Protein AF-A0A1C0SHX5-F1 (afdb_monomer)

Mean predicted aligned error: 15.61 Å

Secondary structure (DSSP, 8-state):
---------------HHHHHHHHHHHHHS--TGGG--HHHHHHHHHHHHHHHHHHHHHHHHTT-----HHHHHHHHHHHHHHHHHHT-TTHHHHHHHHHHHHTTSSHHHHHHHHHHTT-S--SSS-----

pLDDT: mean 77.62, std 16.55, range [37.19, 96.88]

Radius of gyration: 29.61 Å; Cα contacts (8 Å, |Δi|>4): 64; chains: 1; bounding box: 79×53×58 Å

Solvent-accessible surface area (backbone atoms only — not comparable to full-atom values): 7860 Å² total; per-residue (Å²): 144,83,85,81,81,78,90,78,90,90,76,78,77,84,46,72,68,57,53,52,51,52,53,50,54,61,68,67,48,79,64,56,84,84,63,46,52,74,68,57,45,50,52,49,51,52,53,51,52,50,52,50,52,50,54,50,51,52,25,52,77,68,72,62,56,74,92,43,71,68,60,48,52,48,45,52,52,29,50,52,40,50,29,40,40,67,70,34,95,64,29,61,60,54,48,53,51,40,28,66,74,62,72,64,50,75,56,47,62,49,50,37,51,29,24,54,72,56,72,52,71,44,80,76,80,46,84,78,84,126

Sequence (130 aa):
MFSVQKRNDMSKPITDIEISTLLQAMKAEPSGIAAMSALERQEYNRAAKARSRERQRQSVEAGAAKPNVDTARDLLADIAIMMLAADAVGSDTIMSALNRYYGGGGWPEQIKRRAKTGRLKTRILGRQSA

Structure (mmCIF, N/CA/C/O backbone):
data_AF-A0A1C0SHX5-F1
#
_entry.id   AF-A0A1C0SHX5-F1
#
loop_
_atom_site.group_PDB
_atom_site.id
_atom_site.type_symbol
_atom_site.label_atom_id
_atom_site.label_alt_id
_atom_site.label_comp_id
_atom_site.label_asym_id
_atom_site.label_entity_id
_atom_site.label_seq_id
_atom_site.pdbx_PDB_ins_code
_atom_site.Cartn_x
_atom_site.Cartn_y
_atom_site.Cartn_z
_atom_site.occupancy
_atom_site.B_iso_or_equiv
_atom_site.auth_seq_id
_atom_site.auth_comp_id
_atom_site.auth_asym_id
_atom_site.auth_atom_id
_atom_site.pdbx_PDB_model_num
ATOM 1 N N . MET A 1 1 ? -63.846 -37.906 33.136 1.00 44.25 1 MET A N 1
ATOM 2 C CA . MET A 1 1 ? -62.457 -37.718 33.598 1.00 44.25 1 MET A CA 1
ATOM 3 C C . MET A 1 1 ? -61.778 -36.732 32.651 1.00 44.25 1 MET A C 1
ATOM 5 O O . MET A 1 1 ? -61.302 -37.148 31.612 1.00 44.25 1 MET A O 1
ATOM 9 N N . PHE A 1 2 ? -61.816 -35.432 32.957 1.00 41.03 2 PHE A N 1
ATOM 10 C CA . PHE A 1 2 ? -61.009 -34.397 32.294 1.00 41.03 2 PHE A CA 1
ATOM 11 C C . PHE A 1 2 ? -60.702 -33.325 33.344 1.00 41.03 2 PHE A C 1
ATOM 13 O O . PHE A 1 2 ? -61.616 -32.699 33.874 1.00 41.03 2 PHE A O 1
ATOM 20 N N . SER A 1 3 ? -59.427 -33.196 33.712 1.00 41.78 3 SER A N 1
ATOM 21 C CA . SER A 1 3 ? -58.951 -32.247 34.719 1.00 41.78 3 SER A CA 1
ATOM 22 C C . SER A 1 3 ? -58.616 -30.926 34.030 1.00 41.78 3 SER A C 1
ATOM 24 O O . SER A 1 3 ? -57.794 -30.896 33.117 1.00 41.78 3 SER A O 1
ATOM 26 N N . VAL A 1 4 ? -59.275 -29.839 34.430 1.00 45.59 4 VAL A N 1
ATOM 27 C CA . VAL A 1 4 ? -58.988 -28.491 33.929 1.00 45.59 4 VAL A CA 1
ATOM 28 C C . VAL A 1 4 ? -57.853 -27.913 34.771 1.00 45.59 4 VAL A C 1
ATOM 30 O O . VAL A 1 4 ? -58.066 -27.485 35.905 1.00 45.59 4 VAL A O 1
ATOM 33 N N . GLN A 1 5 ? -56.634 -27.894 34.228 1.00 54.88 5 GLN A N 1
ATOM 34 C CA . GLN A 1 5 ? -55.532 -27.131 34.812 1.00 54.88 5 GLN A CA 1
ATOM 35 C C . GLN A 1 5 ? -55.879 -25.634 34.765 1.00 54.88 5 GLN A C 1
ATOM 37 O O . GLN A 1 5 ? -55.894 -25.015 33.698 1.00 54.88 5 GLN A O 1
ATOM 42 N N . LYS A 1 6 ? -56.147 -25.039 35.933 1.00 47.16 6 LYS A N 1
ATOM 43 C CA . LYS A 1 6 ? -56.190 -23.583 36.105 1.00 47.16 6 LYS A CA 1
ATOM 44 C C . LY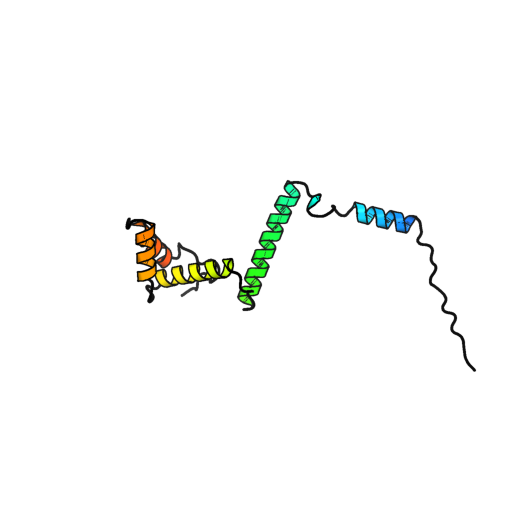S A 1 6 ? -54.818 -23.014 35.734 1.00 47.16 6 LYS A C 1
ATOM 46 O O . LYS A 1 6 ? -53.850 -23.226 36.459 1.00 47.16 6 LYS A O 1
ATOM 51 N N . ARG A 1 7 ? -54.735 -22.278 34.622 1.00 44.06 7 ARG A N 1
ATOM 52 C CA . ARG A 1 7 ? -53.604 -21.383 34.346 1.00 44.06 7 ARG A CA 1
ATOM 53 C C . ARG A 1 7 ? -53.712 -20.218 35.323 1.00 44.06 7 ARG A C 1
ATOM 55 O O . ARG A 1 7 ? -54.487 -19.297 35.091 1.00 44.06 7 ARG A O 1
ATOM 62 N N . ASN A 1 8 ? -53.004 -20.312 36.438 1.00 49.47 8 ASN A N 1
ATOM 63 C CA . ASN A 1 8 ? -52.859 -19.217 37.380 1.00 49.47 8 ASN A CA 1
ATOM 64 C C . ASN A 1 8 ? -51.434 -18.672 37.248 1.00 49.47 8 ASN A C 1
ATOM 66 O O . ASN A 1 8 ? -50.493 -19.451 37.368 1.00 49.47 8 ASN A O 1
ATOM 70 N N . ASP A 1 9 ? -51.343 -17.362 37.011 1.00 51.69 9 ASP A N 1
ATOM 71 C CA . ASP A 1 9 ? -50.202 -16.449 37.217 1.00 51.69 9 ASP A CA 1
ATOM 72 C C . ASP A 1 9 ? -49.772 -15.676 35.957 1.00 51.69 9 ASP A C 1
ATOM 74 O O . ASP A 1 9 ? -48.811 -16.024 35.282 1.00 51.69 9 ASP A O 1
ATOM 78 N N . MET A 1 10 ? -50.515 -14.608 35.642 1.00 51.28 10 MET A N 1
ATOM 79 C CA . MET A 1 10 ? -50.099 -13.539 34.718 1.00 51.28 10 MET A CA 1
ATOM 80 C C . MET A 1 10 ? -50.654 -12.185 35.193 1.00 51.28 10 MET A C 1
ATOM 82 O O . MET A 1 10 ? -51.332 -11.482 34.450 1.00 51.28 10 MET A O 1
ATOM 86 N N . SER A 1 11 ? -50.437 -11.828 36.461 1.00 52.97 11 SER A N 1
ATOM 87 C CA . SER A 1 11 ? -50.811 -10.500 36.974 1.00 52.97 11 SER A CA 1
ATOM 88 C C . SER A 1 11 ? -50.073 -10.174 38.276 1.00 52.97 11 SER A C 1
ATOM 90 O O . SER A 1 11 ? -50.691 -9.925 39.312 1.00 52.97 11 SER A O 1
ATOM 92 N N . LYS A 1 12 ? -48.738 -10.157 38.247 1.00 55.00 12 LYS A N 1
ATOM 93 C CA . LYS A 1 12 ? -48.008 -9.364 39.242 1.00 55.00 12 LYS A CA 1
ATOM 94 C C . LYS A 1 12 ? -48.028 -7.913 38.752 1.00 55.00 12 LYS A C 1
ATOM 96 O O . LYS A 1 12 ? -47.570 -7.679 37.632 1.00 55.00 12 LYS A O 1
ATOM 101 N N . PRO A 1 13 ? -48.613 -6.960 39.501 1.00 56.50 13 PRO A N 1
ATOM 102 C CA . PRO A 1 13 ? -48.530 -5.557 39.129 1.00 56.50 13 PRO A CA 1
ATOM 103 C C . PRO A 1 13 ? -47.055 -5.164 39.162 1.00 56.50 13 PRO A C 1
ATOM 105 O O . PRO A 1 13 ? -46.394 -5.378 40.177 1.00 56.50 13 PRO A O 1
ATOM 108 N N . ILE A 1 14 ? -46.548 -4.638 38.045 1.00 57.41 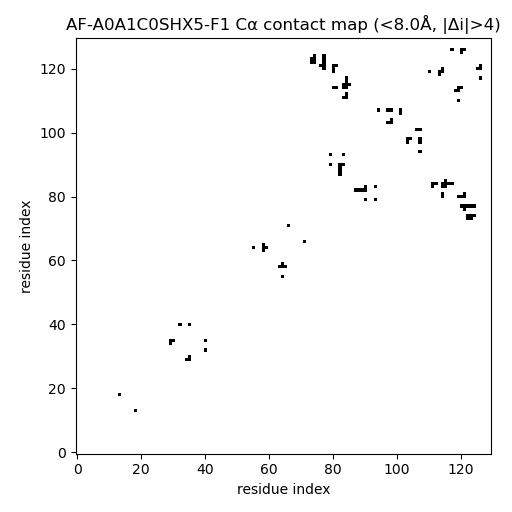14 ILE A N 1
ATOM 109 C CA . ILE A 1 14 ? -45.217 -4.032 38.010 1.00 57.41 14 ILE A CA 1
ATOM 110 C C . ILE A 1 14 ? -45.246 -2.918 39.052 1.00 57.41 14 ILE A C 1
ATOM 112 O O . ILE A 1 14 ? -46.050 -1.991 38.959 1.00 57.41 14 ILE A O 1
ATOM 116 N N . THR A 1 15 ? -44.444 -3.068 40.094 1.00 57.84 15 THR A N 1
ATOM 117 C CA . THR A 1 15 ? -44.428 -2.137 41.220 1.00 57.84 15 THR A CA 1
ATOM 118 C C . THR A 1 15 ? -43.705 -0.852 40.815 1.00 57.84 15 THR A C 1
ATOM 120 O O . THR A 1 15 ? -42.799 -0.871 39.981 1.00 57.84 15 THR A O 1
ATOM 123 N N . ASP A 1 16 ? -44.051 0.282 41.426 1.00 56.09 16 ASP A N 1
ATOM 124 C CA . ASP A 1 16 ? -43.402 1.576 41.144 1.00 56.09 16 ASP A CA 1
ATOM 125 C C . ASP A 1 16 ? -41.872 1.539 41.358 1.00 56.09 16 ASP A C 1
ATOM 127 O O . ASP A 1 16 ? -41.108 2.288 40.742 1.00 56.09 16 ASP A O 1
ATOM 131 N N . ILE A 1 17 ? -41.400 0.604 42.189 1.00 57.44 17 ILE A N 1
ATOM 132 C CA . ILE A 1 17 ? -39.981 0.320 42.429 1.00 57.44 17 ILE A CA 1
ATOM 133 C C . ILE A 1 17 ? -39.327 -0.279 41.175 1.00 57.44 17 ILE A C 1
ATOM 135 O O . ILE A 1 17 ? -38.229 0.123 40.797 1.00 57.44 17 ILE A O 1
ATOM 139 N N . GLU A 1 18 ? -40.002 -1.188 40.475 1.00 65.69 18 GLU A N 1
ATOM 140 C CA . GLU A 1 18 ? -39.498 -1.794 39.237 1.00 65.69 18 GLU A CA 1
ATOM 141 C C . GLU A 1 18 ? -39.473 -0.775 38.089 1.00 65.69 18 GLU A C 1
ATOM 143 O O . GLU A 1 18 ? -38.495 -0.717 37.342 1.00 65.69 18 GLU A O 1
ATOM 148 N N . ILE A 1 19 ? -40.487 0.096 37.997 1.00 66.69 19 ILE A N 1
ATOM 149 C CA . ILE A 1 19 ? -40.537 1.180 36.999 1.00 66.69 19 ILE A CA 1
ATOM 150 C C . ILE A 1 19 ? -39.428 2.206 37.252 1.00 66.69 19 ILE A C 1
ATOM 152 O O . ILE A 1 19 ? -38.713 2.594 36.327 1.00 66.69 19 ILE A O 1
ATOM 156 N N . SER A 1 20 ? -39.251 2.641 38.501 1.00 66.06 20 SER A N 1
ATOM 157 C CA . SER A 1 20 ? -38.203 3.604 38.860 1.00 66.06 20 SER A CA 1
ATOM 158 C C . SER A 1 20 ? -36.798 3.033 38.651 1.00 66.06 20 SER A C 1
ATOM 160 O O . SER A 1 20 ? -35.934 3.736 38.129 1.00 66.06 20 SER A O 1
ATOM 162 N N . THR A 1 21 ? -36.594 1.744 38.933 1.00 72.06 21 THR A N 1
ATOM 163 C CA . THR A 1 21 ? -35.329 1.038 38.672 1.00 72.06 21 THR A CA 1
ATOM 164 C C . THR A 1 21 ? -35.034 0.943 37.172 1.00 72.06 21 THR A C 1
ATOM 166 O O . THR A 1 21 ? -33.914 1.227 36.746 1.00 72.06 21 THR A O 1
ATOM 169 N N . LEU A 1 22 ? -36.038 0.630 36.344 1.00 63.56 22 LEU A N 1
ATOM 170 C CA . LEU A 1 22 ? -35.921 0.632 34.879 1.00 63.56 22 LEU A CA 1
ATOM 171 C C . LEU A 1 22 ? -35.590 2.025 34.327 1.00 63.56 22 LEU A C 1
ATOM 173 O O . LEU A 1 22 ? -34.690 2.169 33.500 1.00 63.56 22 LEU A O 1
ATOM 177 N N . LEU A 1 23 ? -36.258 3.068 34.820 1.00 64.81 23 LEU A N 1
ATOM 178 C CA . LEU A 1 23 ? -35.984 4.452 34.424 1.00 64.81 23 LEU A CA 1
ATOM 179 C C . LEU A 1 23 ? -34.582 4.909 34.840 1.00 64.81 23 LEU A C 1
ATOM 181 O O . LEU A 1 23 ? -33.949 5.687 34.126 1.00 64.81 23 LEU A O 1
ATOM 185 N N . GLN A 1 24 ? -34.080 4.429 35.976 1.00 66.50 24 GLN A N 1
ATOM 186 C CA . GLN A 1 24 ? -32.740 4.746 36.454 1.00 66.50 24 GLN A CA 1
ATOM 187 C C . GLN A 1 24 ? -31.658 4.017 35.648 1.00 66.50 24 GLN A C 1
ATOM 189 O O . GLN A 1 24 ? -30.637 4.626 35.336 1.00 66.50 24 GLN A O 1
ATOM 194 N N . ALA A 1 25 ? -31.917 2.781 35.210 1.00 60.78 25 ALA A N 1
ATOM 195 C CA . ALA A 1 25 ? -31.061 2.059 34.269 1.00 60.78 25 ALA A CA 1
ATOM 196 C C . ALA A 1 25 ? -31.016 2.741 32.888 1.00 60.78 25 ALA A C 1
ATOM 198 O O . ALA A 1 25 ? -29.939 2.915 32.325 1.00 60.78 25 ALA A O 1
ATOM 199 N N . MET A 1 26 ? -32.156 3.226 32.379 1.00 61.41 26 MET A N 1
ATOM 200 C CA . MET A 1 26 ? -32.211 3.971 31.111 1.00 61.41 26 MET A CA 1
ATOM 201 C C . MET A 1 26 ? -31.518 5.338 31.179 1.00 61.41 26 MET A C 1
ATOM 203 O O . MET A 1 26 ? -30.951 5.785 30.188 1.00 61.41 26 MET A O 1
ATOM 207 N N . LYS A 1 27 ? -31.550 6.014 32.336 1.00 59.59 27 LYS A N 1
ATOM 208 C CA . LYS A 1 27 ? -30.809 7.269 32.562 1.00 59.59 27 LYS A CA 1
ATOM 209 C C . LYS A 1 27 ? -29.305 7.055 32.761 1.00 59.59 27 LYS A C 1
ATOM 211 O O . LYS A 1 27 ? -28.546 8.005 32.590 1.00 59.59 27 LYS A O 1
ATOM 216 N N . ALA A 1 28 ? -28.888 5.850 33.152 1.00 57.22 28 ALA A N 1
ATOM 217 C CA . ALA A 1 28 ? -27.487 5.499 33.371 1.00 57.22 28 ALA A CA 1
ATOM 218 C C . ALA A 1 28 ? -26.744 5.137 32.074 1.00 57.22 28 ALA A C 1
ATOM 220 O O . ALA A 1 28 ? -25.515 5.201 32.048 1.00 57.22 28 ALA A O 1
ATOM 221 N N . GLU A 1 29 ? -27.453 4.792 30.995 1.00 52.53 29 GLU A N 1
ATOM 222 C CA . GLU A 1 29 ? -26.819 4.628 29.689 1.00 52.53 29 GLU A CA 1
ATOM 223 C C . GLU A 1 29 ? -26.582 6.000 29.038 1.00 52.53 29 GLU A C 1
ATOM 225 O O . GLU A 1 29 ? -27.544 6.727 28.772 1.00 52.53 29 GLU A O 1
ATOM 230 N N . PRO A 1 30 ? -25.327 6.394 28.742 1.00 50.38 30 PRO A N 1
ATOM 231 C CA . PRO A 1 30 ? -25.094 7.585 27.941 1.00 50.38 30 PRO A CA 1
ATOM 232 C C . PRO A 1 30 ? -25.772 7.394 26.580 1.00 50.38 30 PRO A C 1
ATOM 234 O O . PRO A 1 30 ? -25.527 6.419 25.866 1.00 50.38 30 PRO A O 1
ATOM 237 N N . SER A 1 31 ? -26.662 8.324 26.238 1.00 56.22 31 SER A N 1
ATOM 238 C CA . SER A 1 31 ? -27.573 8.251 25.097 1.00 56.22 31 SER A CA 1
ATOM 239 C C . SER A 1 31 ? -26.841 8.293 23.751 1.00 56.22 31 SER A C 1
ATOM 241 O O . SER A 1 31 ? -26.742 9.336 23.109 1.00 56.22 31 SER A O 1
ATOM 243 N N . GLY A 1 32 ? -26.325 7.150 23.300 1.00 66.31 32 GLY A N 1
ATOM 244 C CA . GLY A 1 32 ? -25.699 6.971 21.990 1.00 66.31 32 GLY A CA 1
ATOM 245 C C . GLY A 1 32 ? -24.478 7.867 21.716 1.00 66.31 32 GLY A C 1
ATOM 246 O O . GLY A 1 32 ? -24.109 8.757 22.476 1.00 66.31 32 GLY A O 1
ATOM 247 N N . ILE A 1 33 ? -23.843 7.664 20.556 1.00 60.66 33 ILE A N 1
ATOM 248 C CA . ILE A 1 33 ? -22.685 8.468 20.098 1.00 60.66 33 ILE A CA 1
ATOM 249 C C . ILE A 1 33 ? -23.021 9.976 20.044 1.00 60.66 33 ILE A C 1
ATOM 251 O O . ILE A 1 33 ? -22.131 10.825 20.101 1.00 60.66 33 ILE A O 1
ATOM 255 N N . ALA A 1 34 ? -24.308 10.315 19.924 1.00 67.62 34 ALA A N 1
ATOM 256 C CA . ALA A 1 34 ? -24.805 11.682 19.844 1.00 67.62 34 ALA A CA 1
ATOM 257 C C . ALA A 1 34 ? -24.672 12.470 21.158 1.00 67.62 34 ALA A C 1
ATOM 259 O O . ALA A 1 34 ? -24.535 13.687 21.091 1.00 67.62 34 ALA A O 1
ATOM 260 N N . ALA A 1 35 ? -24.665 11.803 22.315 1.00 73.62 35 ALA A N 1
ATOM 261 C CA . ALA A 1 35 ? -24.535 12.463 23.616 1.00 73.62 35 ALA A CA 1
ATOM 262 C C . ALA A 1 35 ? -23.138 12.367 24.235 1.00 73.62 35 ALA A C 1
ATOM 264 O O . ALA A 1 35 ? -22.921 12.860 25.337 1.00 73.62 35 ALA A O 1
ATOM 265 N N . MET A 1 36 ? -22.188 11.751 23.529 1.00 78.56 36 MET A N 1
ATOM 266 C CA . MET A 1 36 ? -20.795 11.728 23.960 1.00 78.56 36 MET A CA 1
ATOM 267 C C . MET A 1 36 ? -20.197 13.133 23.902 1.00 78.56 36 MET A C 1
ATOM 269 O O . MET A 1 36 ? -20.329 13.837 22.893 1.00 78.56 36 MET A O 1
ATOM 273 N N . SER A 1 37 ? -19.461 13.510 24.945 1.00 79.62 37 SER A N 1
ATOM 274 C CA . SER A 1 37 ? -18.576 14.670 24.895 1.00 79.62 37 SER A CA 1
ATOM 275 C C . SER A 1 37 ? -17.505 14.486 23.809 1.00 79.62 37 SER A C 1
ATOM 277 O O . SER A 1 37 ? -17.229 13.377 23.342 1.00 79.62 37 SER A O 1
ATOM 279 N N . ALA A 1 38 ? -16.865 15.579 23.387 1.00 79.12 38 ALA A N 1
ATOM 280 C CA . ALA A 1 38 ? -15.854 15.529 22.328 1.00 79.12 38 ALA A CA 1
ATOM 281 C C . ALA A 1 38 ? -14.691 14.567 22.650 1.00 79.12 38 ALA A C 1
ATOM 283 O O . ALA A 1 38 ? -14.222 13.852 21.762 1.00 79.12 38 ALA A O 1
ATOM 284 N N . LEU A 1 39 ? -14.273 14.509 23.920 1.00 80.44 39 LEU A N 1
ATOM 285 C CA . LEU A 1 39 ? -13.210 13.615 24.386 1.00 80.44 39 LEU A CA 1
ATOM 286 C C . LEU A 1 39 ? -13.650 12.146 24.358 1.00 80.44 39 LEU A C 1
ATOM 288 O O . LEU A 1 39 ? -12.935 11.296 23.828 1.00 80.44 39 LEU A O 1
ATOM 292 N N . GLU A 1 40 ? -14.855 11.845 24.841 1.00 80.25 40 GLU A N 1
ATOM 293 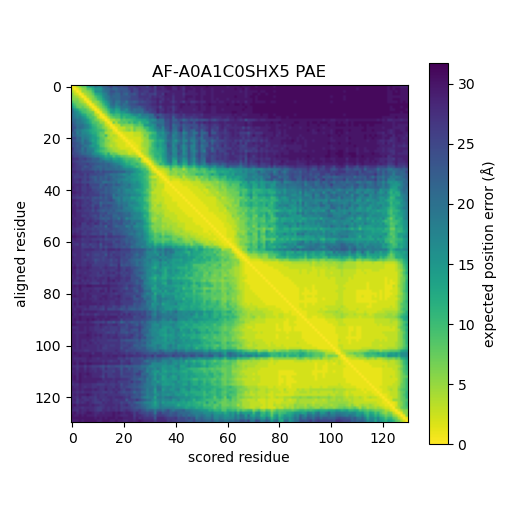C CA . GLU A 1 40 ? -15.412 10.486 24.809 1.00 80.25 40 GLU A CA 1
ATOM 294 C C . GLU A 1 40 ? -15.610 9.994 23.376 1.00 80.25 40 GLU A C 1
ATOM 296 O O . GLU A 1 40 ? -15.314 8.844 23.056 1.00 80.25 40 GLU A O 1
ATOM 301 N N . ARG A 1 41 ? -16.039 10.881 22.474 1.00 80.19 41 ARG A N 1
ATOM 302 C CA . ARG A 1 41 ? -16.214 10.561 21.057 1.00 80.19 41 ARG A CA 1
ATOM 303 C C . ARG A 1 41 ? -14.883 10.301 20.360 1.00 80.19 41 ARG A C 1
ATOM 305 O O . ARG A 1 41 ? -14.800 9.421 19.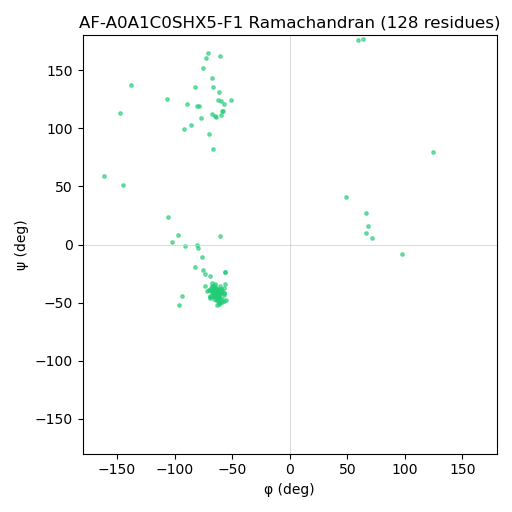501 1.00 80.19 41 ARG A O 1
ATOM 312 N N . GLN A 1 42 ? -13.834 11.038 20.719 1.00 81.56 42 GLN A N 1
ATOM 313 C CA . GLN A 1 42 ? -12.487 10.806 20.206 1.00 81.56 42 GLN A CA 1
ATOM 314 C C . GLN A 1 42 ? -11.956 9.436 20.642 1.00 81.56 42 GLN A C 1
ATOM 316 O O . GLN A 1 42 ? -11.475 8.674 19.798 1.00 81.56 42 GLN A O 1
ATOM 321 N N . GLU A 1 43 ? -12.087 9.101 21.925 1.00 85.38 43 GLU A N 1
ATOM 322 C CA . GLU A 1 43 ? -11.637 7.810 22.451 1.00 85.38 43 GLU A CA 1
ATOM 323 C C . GLU A 1 43 ? -12.474 6.655 21.884 1.00 85.38 43 GLU A C 1
ATOM 325 O O . GLU A 1 43 ? -11.927 5.647 21.431 1.00 85.38 43 GLU A O 1
ATOM 330 N N . TYR A 1 44 ? -13.790 6.842 21.762 1.00 83.56 44 TYR A N 1
ATOM 331 C CA . TYR A 1 44 ? -14.678 5.894 21.094 1.00 83.56 44 TYR A CA 1
ATOM 332 C C . TYR A 1 44 ? -14.237 5.623 19.650 1.00 83.56 44 TYR A C 1
ATOM 334 O O . TYR A 1 44 ? -14.083 4.466 19.251 1.00 83.56 44 TYR A O 1
ATOM 342 N N . ASN A 1 45 ? -13.969 6.672 18.869 1.00 84.50 45 ASN A N 1
ATOM 343 C CA . ASN A 1 45 ? -13.516 6.543 17.484 1.00 84.50 45 ASN A CA 1
ATOM 344 C C . ASN A 1 45 ? -12.148 5.859 17.389 1.00 84.50 45 ASN A C 1
ATOM 346 O O . ASN A 1 45 ? -11.926 5.033 16.497 1.00 84.50 45 ASN A O 1
ATOM 350 N N . ARG A 1 46 ? -11.230 6.162 18.312 1.00 85.88 46 ARG A N 1
ATOM 351 C CA . ARG A 1 46 ? -9.921 5.508 18.400 1.00 85.88 46 ARG A CA 1
ATOM 352 C C . ARG A 1 46 ? -10.077 4.010 18.660 1.00 85.88 46 ARG A C 1
ATOM 354 O O . ARG A 1 46 ? -9.519 3.203 17.913 1.00 85.88 46 ARG A O 1
ATOM 361 N N . ALA A 1 47 ? -10.883 3.637 19.650 1.00 84.94 47 ALA A N 1
ATOM 362 C CA . ALA A 1 47 ? -11.168 2.247 19.989 1.00 84.94 47 ALA A CA 1
ATOM 363 C C . ALA A 1 47 ? -11.919 1.514 18.863 1.00 84.94 47 ALA A C 1
ATOM 365 O O . ALA A 1 47 ? -11.638 0.350 18.574 1.00 84.94 47 ALA A O 1
ATOM 366 N N . ALA A 1 48 ? -12.856 2.179 18.184 1.00 83.31 48 ALA A N 1
ATOM 367 C CA . ALA A 1 48 ? -13.569 1.628 17.033 1.00 83.31 48 ALA A CA 1
ATOM 368 C C . ALA A 1 48 ? -12.620 1.365 15.855 1.00 83.31 48 ALA A C 1
ATOM 370 O O . ALA A 1 48 ? -12.678 0.303 15.232 1.00 83.31 48 ALA A O 1
ATOM 371 N N . LYS A 1 49 ? -11.688 2.287 15.589 1.00 84.31 49 LYS A N 1
ATOM 372 C CA . LYS A 1 49 ? -10.665 2.131 14.549 1.00 84.31 49 LYS A CA 1
ATOM 373 C C . LYS A 1 49 ? -9.698 0.993 14.872 1.00 84.31 49 LYS A C 1
ATOM 375 O O . LYS A 1 49 ? -9.365 0.224 13.973 1.00 84.31 49 LYS A O 1
ATOM 380 N N . ALA A 1 50 ? -9.297 0.841 16.135 1.00 81.38 50 ALA A N 1
ATOM 381 C CA . ALA A 1 50 ? -8.490 -0.294 16.585 1.00 81.38 50 ALA A CA 1
ATOM 382 C C . ALA A 1 50 ? -9.224 -1.630 16.365 1.00 81.38 50 ALA A C 1
ATOM 384 O O . ALA A 1 50 ? -8.697 -2.512 15.692 1.00 81.38 50 ALA A O 1
ATOM 385 N N . ARG A 1 51 ? -10.485 -1.736 16.808 1.00 83.69 51 ARG A N 1
ATOM 386 C CA . ARG A 1 51 ? -11.339 -2.918 16.582 1.00 83.69 51 ARG A CA 1
ATOM 387 C C . ARG A 1 51 ? -11.574 -3.215 15.101 1.00 83.69 51 ARG A C 1
ATOM 389 O O . ARG A 1 51 ? -11.679 -4.371 14.707 1.00 83.69 51 ARG A O 1
ATOM 396 N N . SER A 1 52 ? -11.686 -2.184 14.267 1.00 79.06 52 SER A N 1
ATOM 397 C CA . SER A 1 52 ? -11.818 -2.352 12.818 1.00 79.06 52 SER A CA 1
ATOM 398 C C . SER A 1 52 ? -10.552 -2.938 12.195 1.00 79.06 52 SER A C 1
ATOM 400 O O . SER A 1 52 ? -10.655 -3.834 11.365 1.00 79.06 52 SER A O 1
ATOM 402 N N . ARG A 1 53 ? -9.369 -2.459 12.604 1.00 78.19 53 ARG A N 1
ATOM 403 C CA . ARG A 1 53 ? -8.079 -2.988 12.132 1.00 78.19 53 ARG A CA 1
ATOM 404 C C . ARG A 1 53 ? -7.878 -4.438 12.552 1.00 78.19 53 ARG A C 1
ATOM 406 O O . ARG A 1 53 ? -7.454 -5.241 11.733 1.00 78.19 53 ARG A O 1
ATOM 413 N N . GLU A 1 54 ? -8.237 -4.767 13.789 1.00 79.38 54 GLU A N 1
ATOM 414 C CA . GLU A 1 54 ? -8.142 -6.133 14.306 1.00 79.38 54 GLU A CA 1
ATOM 415 C C . GLU A 1 54 ? -9.046 -7.097 13.523 1.00 79.38 54 GLU A C 1
ATOM 417 O O . GLU A 1 54 ? -8.573 -8.105 13.009 1.00 79.38 54 GLU A O 1
ATOM 422 N N . ARG A 1 55 ? -10.319 -6.737 13.305 1.00 76.88 55 ARG A N 1
ATOM 423 C CA . ARG A 1 55 ? -11.236 -7.536 12.469 1.00 76.88 55 ARG A CA 1
ATOM 424 C C . ARG A 1 55 ? -10.723 -7.718 11.043 1.00 76.88 55 ARG A C 1
ATOM 426 O O . ARG A 1 55 ? -10.871 -8.794 10.468 1.00 76.88 55 ARG A O 1
ATOM 433 N N . GLN A 1 56 ? -10.134 -6.674 10.463 1.00 73.94 56 GLN A N 1
ATOM 434 C CA . GLN A 1 56 ? -9.575 -6.745 9.117 1.00 73.94 56 GLN A CA 1
ATOM 435 C C . GLN A 1 56 ? -8.373 -7.689 9.058 1.00 73.94 56 GLN A C 1
ATOM 437 O O . GLN A 1 56 ? -8.313 -8.521 8.159 1.00 73.94 56 GLN A O 1
ATOM 442 N N . ARG A 1 57 ? -7.465 -7.617 10.038 1.00 72.75 57 ARG A N 1
ATOM 443 C CA . ARG A 1 57 ? -6.331 -8.537 10.161 1.00 72.75 57 ARG A CA 1
ATOM 444 C C . ARG A 1 57 ? -6.798 -9.991 10.284 1.00 72.75 57 ARG A C 1
ATOM 446 O O . ARG A 1 57 ? -6.355 -10.823 9.503 1.00 72.75 57 ARG A O 1
ATOM 453 N N . GLN A 1 58 ? -7.748 -10.269 11.176 1.00 75.44 58 GLN A N 1
ATOM 454 C CA . GLN A 1 58 ? -8.318 -11.611 11.352 1.00 75.44 58 GLN A CA 1
ATOM 455 C C . GLN A 1 58 ? -8.998 -12.126 10.076 1.00 75.44 58 GLN A C 1
ATOM 457 O O . GLN A 1 58 ? -8.868 -13.294 9.732 1.00 75.44 58 GLN A O 1
ATOM 462 N N . SER A 1 59 ? -9.687 -11.252 9.335 1.00 70.19 59 SER A N 1
ATOM 463 C CA . SER A 1 59 ? -10.328 -11.629 8.066 1.00 70.19 59 SER A CA 1
ATOM 464 C C . SER A 1 59 ? -9.307 -11.975 6.978 1.00 70.19 59 SER A C 1
ATOM 466 O O . SER A 1 59 ? -9.557 -12.868 6.174 1.00 70.19 59 SER A O 1
ATOM 468 N N . VAL A 1 60 ? -8.166 -11.276 6.943 1.00 68.94 60 VAL A N 1
ATOM 469 C CA . VAL A 1 60 ? -7.052 -11.583 6.032 1.00 68.94 60 VAL A CA 1
ATOM 470 C C . VAL A 1 60 ? -6.387 -12.904 6.422 1.00 68.94 60 VAL A C 1
ATOM 472 O O . VAL A 1 60 ? -6.202 -13.748 5.552 1.00 68.94 60 VAL A O 1
ATOM 475 N N . GLU A 1 61 ? -6.100 -13.120 7.711 1.00 69.56 61 GLU A N 1
ATOM 476 C CA . GLU A 1 61 ? -5.544 -14.386 8.223 1.00 69.56 61 GLU A CA 1
ATOM 477 C C . GLU A 1 61 ? -6.475 -15.580 7.934 1.00 69.56 61 GLU A C 1
ATOM 479 O O . GLU A 1 61 ? -6.010 -16.651 7.557 1.00 69.56 61 GLU A O 1
ATOM 484 N N . ALA A 1 62 ? -7.794 -15.385 8.030 1.00 71.94 62 ALA A N 1
ATOM 485 C CA . ALA A 1 62 ? -8.800 -16.407 7.740 1.00 71.94 62 ALA A CA 1
ATOM 486 C C . ALA A 1 62 ? -9.116 -16.586 6.239 1.00 71.94 62 ALA A C 1
ATOM 488 O O . ALA A 1 62 ? -9.992 -17.378 5.895 1.00 71.94 62 ALA A O 1
ATOM 489 N N . GLY A 1 63 ? -8.480 -15.825 5.338 1.00 66.44 63 GLY A N 1
ATOM 490 C CA . GLY A 1 63 ? -8.760 -15.870 3.895 1.00 66.44 63 GLY A CA 1
ATOM 491 C C . GLY A 1 63 ? -10.159 -15.374 3.491 1.00 66.44 63 GLY A C 1
ATOM 492 O O . GLY A 1 63 ? -10.555 -15.512 2.338 1.00 66.44 63 GLY A O 1
ATOM 493 N N . ALA A 1 64 ? -10.906 -14.770 4.418 1.00 65.81 64 ALA A N 1
ATOM 494 C CA . ALA A 1 64 ? -12.279 -14.296 4.241 1.00 65.81 64 ALA A CA 1
ATOM 495 C C . ALA A 1 64 ? -12.363 -12.761 4.127 1.00 65.81 64 ALA A C 1
ATOM 497 O O . ALA A 1 64 ? -13.389 -12.151 4.441 1.00 65.81 64 ALA A O 1
ATOM 498 N N . ALA A 1 65 ? -11.272 -12.108 3.715 1.00 68.12 65 ALA A N 1
ATOM 499 C CA . ALA A 1 65 ? -11.232 -10.663 3.544 1.00 68.12 65 ALA A CA 1
ATOM 500 C C . ALA A 1 65 ? -12.290 -10.221 2.522 1.00 68.12 65 ALA A C 1
ATOM 502 O O . ALA A 1 65 ? -12.216 -10.544 1.336 1.00 68.12 65 ALA A O 1
ATOM 503 N N . LYS A 1 66 ? -13.287 -9.460 2.987 1.00 72.44 66 LYS A N 1
ATOM 504 C CA . LYS A 1 66 ? -14.330 -8.927 2.110 1.00 72.44 66 LYS A CA 1
ATOM 505 C C . LYS A 1 66 ? -13.689 -8.003 1.061 1.00 72.44 66 LYS A C 1
ATOM 507 O O . LYS A 1 66 ? -12.931 -7.110 1.454 1.00 72.44 66 LYS A O 1
ATOM 512 N N . PRO A 1 67 ? -14.008 -8.155 -0.238 1.00 74.25 67 PRO A N 1
ATOM 513 C CA . PRO A 1 67 ? -13.490 -7.273 -1.274 1.00 74.25 67 PRO A CA 1
ATOM 514 C C . PRO A 1 67 ? -13.859 -5.819 -0.975 1.00 74.25 67 PRO A C 1
ATOM 516 O O . PRO A 1 67 ? -15.033 -5.469 -0.854 1.00 74.25 67 PRO A O 1
ATOM 519 N N . ASN A 1 68 ? -12.841 -4.976 -0.835 1.00 84.31 68 ASN A N 1
ATOM 520 C CA . ASN A 1 68 ? -12.971 -3.541 -0.629 1.00 84.31 68 ASN A CA 1
ATOM 521 C C . ASN A 1 68 ? -11.928 -2.837 -1.499 1.00 84.31 68 ASN A C 1
ATOM 523 O O . ASN A 1 68 ? -10.773 -3.259 -1.542 1.00 84.31 68 ASN A O 1
ATOM 527 N N . VAL A 1 69 ? -12.326 -1.750 -2.160 1.00 86.06 69 VAL A N 1
ATOM 528 C CA . VAL A 1 69 ? -11.465 -0.969 -3.055 1.00 86.06 69 VAL A CA 1
ATOM 529 C C . VAL A 1 69 ? -10.213 -0.475 -2.327 1.00 86.06 69 VAL A C 1
ATOM 531 O O . VAL A 1 69 ? -9.118 -0.567 -2.874 1.00 86.06 69 VAL A O 1
ATOM 534 N N . ASP A 1 70 ? -10.338 -0.011 -1.083 1.00 84.88 70 ASP A N 1
ATOM 535 C CA . ASP A 1 70 ? -9.177 0.483 -0.330 1.00 84.88 70 ASP A CA 1
ATOM 536 C C . ASP A 1 70 ? -8.197 -0.641 0.017 1.00 84.88 70 ASP A C 1
ATOM 538 O O . ASP A 1 70 ? -6.987 -0.477 -0.105 1.00 84.88 70 ASP A O 1
ATOM 542 N N . THR A 1 71 ? -8.715 -1.819 0.372 1.00 83.88 71 THR A N 1
ATOM 543 C CA . THR A 1 71 ? -7.888 -3.011 0.619 1.00 83.88 71 THR A CA 1
ATOM 544 C C . THR A 1 71 ? -7.219 -3.498 -0.663 1.00 83.88 71 THR A C 1
ATOM 546 O O . THR A 1 71 ? -6.054 -3.877 -0.631 1.00 83.88 71 THR A O 1
ATOM 549 N N . ALA A 1 72 ? -7.912 -3.432 -1.801 1.00 87.50 72 ALA A N 1
ATOM 550 C CA . ALA A 1 72 ? -7.331 -3.761 -3.097 1.00 87.50 72 ALA A CA 1
ATOM 551 C C . ALA A 1 72 ? -6.199 -2.794 -3.475 1.00 87.50 72 ALA A C 1
ATOM 553 O O . ALA A 1 72 ? -5.145 -3.243 -3.912 1.00 87.50 72 ALA A O 1
ATOM 554 N N . ARG A 1 73 ? -6.367 -1.480 -3.262 1.00 91.12 73 ARG A N 1
ATOM 555 C CA . ARG A 1 73 ? -5.300 -0.487 -3.492 1.00 91.12 73 ARG A CA 1
ATOM 556 C C . ARG A 1 73 ? -4.078 -0.752 -2.624 1.00 91.12 73 ARG A C 1
ATOM 558 O O . ARG A 1 73 ? -2.962 -0.733 -3.133 1.00 91.12 73 ARG A O 1
ATOM 565 N N . ASP A 1 74 ? -4.294 -1.018 -1.341 1.00 89.88 74 ASP A N 1
ATOM 566 C CA . ASP A 1 74 ? -3.216 -1.335 -0.407 1.00 89.88 74 ASP A CA 1
ATOM 567 C C . ASP A 1 74 ? -2.496 -2.637 -0.799 1.00 89.88 74 ASP A C 1
ATOM 569 O O . ASP A 1 74 ? -1.269 -2.692 -0.766 1.00 89.88 74 ASP A O 1
ATOM 573 N N . LEU A 1 75 ? -3.233 -3.657 -1.249 1.00 90.12 75 LEU A N 1
ATOM 574 C CA . LEU A 1 75 ? -2.656 -4.920 -1.717 1.00 90.12 75 LEU A CA 1
ATOM 575 C C . LEU A 1 75 ? -1.834 -4.724 -2.996 1.00 90.12 75 LEU A C 1
ATOM 577 O O . LEU A 1 75 ? -0.725 -5.239 -3.106 1.00 90.12 75 LEU A O 1
ATOM 581 N N . LEU A 1 76 ? -2.351 -3.954 -3.955 1.00 93.50 76 LEU A N 1
ATOM 582 C CA . LEU A 1 76 ? -1.629 -3.615 -5.181 1.00 93.50 76 LEU A CA 1
ATOM 583 C C . LEU A 1 76 ? -0.360 -2.809 -4.882 1.00 93.50 76 LEU A C 1
ATOM 585 O O . LEU A 1 76 ? 0.675 -3.047 -5.504 1.00 93.50 76 LEU A O 1
ATOM 589 N N . ALA A 1 77 ? -0.414 -1.891 -3.913 1.00 94.62 77 ALA A N 1
ATOM 590 C CA . ALA A 1 77 ? 0.760 -1.156 -3.457 1.00 94.62 77 ALA A CA 1
ATOM 591 C C . ALA A 1 77 ? 1.812 -2.098 -2.854 1.00 94.62 77 ALA A C 1
ATOM 593 O O . ALA A 1 77 ? 2.989 -1.989 -3.192 1.00 94.62 77 ALA A O 1
ATOM 594 N N . ASP A 1 78 ? 1.401 -3.057 -2.023 1.00 94.50 78 ASP A N 1
ATOM 595 C CA . ASP A 1 78 ? 2.309 -4.058 -1.460 1.00 94.50 78 ASP A CA 1
ATOM 596 C C . ASP A 1 78 ? 2.963 -4.922 -2.543 1.00 94.50 78 ASP A C 1
ATOM 598 O O . ASP A 1 78 ? 4.178 -5.122 -2.517 1.00 94.50 78 ASP A O 1
ATOM 602 N N . ILE A 1 79 ? 2.184 -5.389 -3.523 1.00 94.06 79 ILE A N 1
ATOM 603 C CA . ILE A 1 79 ? 2.695 -6.151 -4.671 1.00 94.06 79 ILE A CA 1
ATOM 604 C C . ILE A 1 79 ? 3.730 -5.326 -5.436 1.00 94.06 79 ILE A C 1
ATOM 606 O O . ILE A 1 79 ? 4.826 -5.818 -5.693 1.00 94.06 79 ILE A O 1
ATOM 610 N N . ALA A 1 80 ? 3.443 -4.055 -5.727 1.00 95.94 80 ALA A N 1
ATOM 611 C CA . ALA A 1 80 ? 4.390 -3.172 -6.402 1.00 95.94 80 ALA A CA 1
ATOM 612 C C . ALA A 1 80 ? 5.696 -2.994 -5.604 1.00 95.94 80 ALA A C 1
ATOM 614 O O . ALA A 1 80 ? 6.783 -3.028 -6.182 1.00 95.94 80 ALA A O 1
ATOM 615 N N . ILE A 1 81 ? 5.611 -2.855 -4.275 1.00 95.62 81 ILE A N 1
ATOM 616 C CA . ILE A 1 81 ? 6.788 -2.778 -3.394 1.00 95.62 81 ILE A CA 1
ATOM 617 C C . ILE A 1 81 ? 7.617 -4.065 -3.486 1.00 95.62 81 ILE A C 1
ATOM 619 O O . ILE A 1 81 ? 8.837 -3.990 -3.633 1.00 95.62 81 ILE A O 1
ATOM 623 N N . MET A 1 82 ? 6.979 -5.237 -3.433 1.00 94.12 82 MET A N 1
ATOM 624 C CA . MET A 1 82 ? 7.671 -6.527 -3.536 1.00 94.12 82 MET A CA 1
ATOM 625 C C . MET A 1 82 ? 8.309 -6.730 -4.913 1.00 94.12 82 MET A C 1
ATOM 627 O O . MET A 1 82 ? 9.456 -7.163 -4.992 1.00 94.12 82 MET A O 1
ATOM 631 N N . MET A 1 83 ? 7.616 -6.360 -5.993 1.00 95.31 83 MET A N 1
ATOM 632 C CA . MET A 1 83 ? 8.157 -6.431 -7.354 1.00 95.31 83 MET A CA 1
ATOM 633 C C . MET A 1 83 ? 9.404 -5.556 -7.514 1.00 95.31 83 MET A C 1
ATOM 635 O O . MET A 1 83 ? 10.393 -6.001 -8.089 1.00 95.31 83 MET A O 1
ATOM 639 N N . LEU A 1 84 ? 9.390 -4.335 -6.963 1.00 95.56 84 LEU A N 1
ATOM 640 C CA . LEU A 1 84 ? 10.564 -3.455 -6.945 1.00 95.56 84 LEU A CA 1
ATOM 641 C C . LEU A 1 84 ? 11.714 -4.020 -6.101 1.00 95.56 84 LEU A C 1
ATOM 643 O O . LEU A 1 84 ? 12.879 -3.809 -6.437 1.00 95.56 84 LEU A O 1
ATOM 647 N N . ALA A 1 85 ? 11.402 -4.697 -4.994 1.00 95.25 85 ALA A N 1
ATOM 648 C CA . ALA A 1 85 ? 12.407 -5.301 -4.125 1.00 95.25 85 ALA A CA 1
ATOM 649 C C . ALA A 1 85 ? 13.097 -6.507 -4.785 1.00 95.25 85 ALA A C 1
ATOM 651 O O . ALA A 1 85 ? 14.308 -6.657 -4.640 1.00 95.25 85 ALA A O 1
ATOM 652 N N . ALA A 1 86 ? 12.343 -7.328 -5.520 1.00 94.12 86 ALA A N 1
ATOM 653 C CA . ALA A 1 86 ? 12.829 -8.547 -6.166 1.00 94.12 86 ALA A CA 1
ATOM 654 C C . ALA A 1 86 ? 13.336 -8.347 -7.608 1.00 94.12 86 ALA A C 1
ATOM 656 O O . ALA A 1 86 ? 13.749 -9.322 -8.226 1.00 94.12 86 ALA A O 1
ATOM 657 N N . ASP A 1 87 ? 13.272 -7.124 -8.155 1.00 93.25 87 ASP A N 1
ATOM 658 C CA . ASP A 1 87 ? 13.485 -6.859 -9.592 1.00 93.25 87 ASP A CA 1
ATOM 659 C C . ASP A 1 87 ? 12.651 -7.805 -10.485 1.00 93.25 87 ASP A C 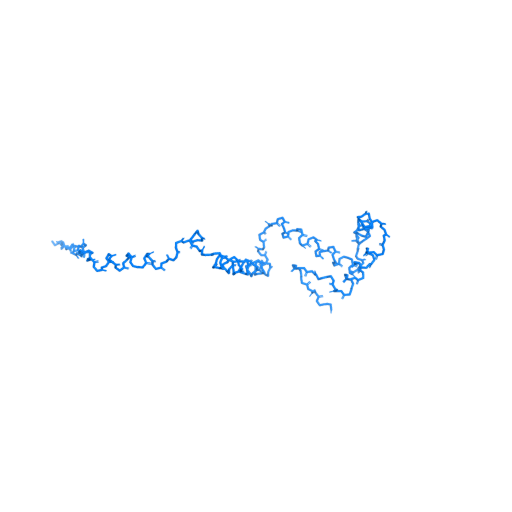1
ATOM 661 O O . ASP A 1 87 ? 13.120 -8.345 -11.486 1.00 93.25 87 ASP A O 1
ATOM 665 N N . ALA A 1 88 ? 11.400 -8.049 -10.084 1.00 94.25 88 ALA A N 1
ATOM 666 C CA . ALA A 1 88 ? 10.508 -8.962 -10.787 1.00 94.25 88 ALA A CA 1
ATOM 667 C C . ALA A 1 88 ? 10.010 -8.366 -12.114 1.00 94.25 88 ALA A C 1
ATOM 669 O O . ALA A 1 88 ? 9.968 -7.149 -12.295 1.00 94.25 88 ALA A O 1
ATOM 670 N N . VAL A 1 89 ? 9.537 -9.226 -13.022 1.00 95.38 89 VAL A N 1
ATOM 671 C CA . VAL A 1 89 ? 8.929 -8.807 -14.297 1.00 95.38 89 VAL A CA 1
ATOM 672 C C . VAL A 1 89 ? 7.841 -7.758 -14.049 1.00 95.38 89 VAL A C 1
ATOM 674 O O . VAL A 1 89 ? 6.914 -7.995 -13.283 1.00 95.38 89 VAL A O 1
ATOM 677 N N . GLY A 1 90 ? 7.955 -6.597 -14.699 1.00 92.25 90 GLY A N 1
ATOM 678 C CA . GLY A 1 90 ? 7.053 -5.453 -14.509 1.00 92.25 90 GLY A CA 1
ATOM 679 C C . GLY A 1 90 ? 7.573 -4.376 -13.546 1.00 92.25 90 GLY A C 1
ATOM 680 O O . GLY A 1 90 ? 6.994 -3.289 -13.494 1.00 92.25 90 GLY A O 1
ATOM 681 N N . SER A 1 91 ? 8.691 -4.606 -12.842 1.00 95.19 91 SER A N 1
ATOM 682 C CA . SER A 1 91 ? 9.360 -3.572 -12.035 1.00 95.19 91 SER A CA 1
ATOM 683 C C . SER A 1 91 ? 9.731 -2.341 -12.858 1.00 95.19 91 SER A C 1
ATOM 685 O O . SER A 1 91 ? 9.652 -1.219 -12.360 1.00 95.19 91 SER A O 1
ATOM 687 N N . ASP A 1 92 ? 10.080 -2.532 -14.129 1.00 95.75 92 ASP A N 1
ATOM 688 C CA . ASP A 1 92 ? 10.459 -1.444 -15.030 1.00 95.75 92 ASP A CA 1
ATOM 689 C C . ASP A 1 92 ? 9.276 -0.532 -15.337 1.00 95.75 92 ASP A C 1
ATOM 691 O O . ASP A 1 92 ? 9.421 0.685 -15.296 1.00 95.75 92 ASP A O 1
ATOM 695 N N . THR A 1 93 ? 8.079 -1.092 -15.534 1.00 96.88 93 THR A N 1
ATOM 696 C CA . THR A 1 93 ? 6.848 -0.308 -15.706 1.00 96.88 93 THR A CA 1
ATOM 697 C C . THR A 1 93 ? 6.568 0.552 -14.476 1.00 96.88 93 THR A C 1
ATOM 699 O O . THR A 1 93 ? 6.223 1.730 -14.605 1.00 96.88 93 THR A O 1
ATOM 702 N N . ILE A 1 94 ? 6.771 -0.005 -13.277 1.00 96.19 94 ILE A N 1
ATOM 703 C CA . ILE A 1 94 ? 6.638 0.738 -12.019 1.00 96.19 94 ILE A CA 1
ATOM 704 C C . ILE A 1 94 ? 7.678 1.866 -11.968 1.00 96.19 94 ILE A C 1
ATOM 706 O O . ILE A 1 94 ? 7.330 3.012 -11.683 1.00 96.19 94 ILE A O 1
ATOM 710 N N . MET A 1 95 ? 8.938 1.582 -12.304 1.00 95.94 95 MET A N 1
ATOM 711 C CA . MET A 1 95 ? 10.000 2.590 -12.343 1.00 95.94 95 MET A CA 1
ATOM 712 C C . MET A 1 95 ? 9.738 3.677 -13.388 1.00 95.94 95 MET A C 1
ATOM 714 O O . MET A 1 95 ? 9.954 4.851 -13.099 1.00 95.94 95 MET A O 1
ATOM 718 N N . SER A 1 96 ? 9.230 3.345 -14.575 1.00 95.81 96 SER A N 1
ATOM 719 C CA . SER A 1 96 ? 8.836 4.327 -15.591 1.00 95.81 96 SER A CA 1
ATOM 720 C C . SER A 1 96 ? 7.721 5.240 -15.084 1.00 95.81 96 SER A C 1
ATOM 722 O O . SER A 1 96 ? 7.797 6.455 -15.263 1.00 95.81 96 SER A O 1
ATOM 724 N N . ALA A 1 97 ? 6.715 4.688 -14.399 1.00 95.81 97 ALA A N 1
ATOM 725 C CA . ALA A 1 97 ? 5.645 5.476 -13.794 1.00 95.81 97 ALA A CA 1
ATOM 726 C C . ALA A 1 97 ? 6.170 6.410 -12.690 1.00 95.81 97 ALA A C 1
ATOM 728 O O . ALA A 1 97 ? 5.814 7.590 -12.664 1.00 95.81 97 ALA A O 1
ATOM 729 N N . LEU A 1 98 ? 7.065 5.922 -11.822 1.00 95.25 98 LEU A N 1
ATOM 730 C CA . LEU A 1 98 ? 7.713 6.743 -10.795 1.00 95.25 98 LEU A CA 1
ATOM 731 C C . LEU A 1 98 ? 8.562 7.856 -11.418 1.00 95.25 98 LEU A C 1
ATOM 733 O O . LEU A 1 98 ? 8.466 9.004 -10.992 1.00 95.25 98 LEU A O 1
ATOM 737 N N . ASN A 1 99 ? 9.351 7.548 -12.447 1.00 95.62 99 ASN A N 1
ATOM 738 C CA . ASN A 1 99 ? 10.144 8.543 -13.168 1.00 95.62 99 ASN A CA 1
ATOM 739 C C . ASN A 1 99 ? 9.260 9.608 -13.819 1.00 95.62 99 ASN A C 1
ATOM 741 O O . ASN A 1 99 ? 9.567 10.791 -13.712 1.00 95.62 99 ASN A O 1
ATOM 745 N N . ARG A 1 100 ? 8.131 9.219 -14.421 1.00 95.75 100 ARG A N 1
ATOM 746 C CA . ARG A 1 100 ? 7.160 10.164 -14.985 1.00 95.75 100 ARG A CA 1
ATOM 747 C C . ARG A 1 100 ? 6.550 11.073 -13.919 1.00 95.75 100 ARG A C 1
ATOM 749 O O . ARG A 1 100 ? 6.414 12.266 -14.158 1.00 95.75 100 ARG A O 1
ATOM 756 N N . TYR A 1 101 ? 6.179 10.524 -12.764 1.00 94.88 101 TYR A N 1
ATOM 757 C CA . TYR A 1 101 ? 5.549 11.294 -11.688 1.00 94.88 101 TYR A CA 1
ATOM 758 C C . TYR A 1 101 ? 6.532 12.242 -10.984 1.00 94.88 101 TYR A C 1
ATOM 760 O O . TYR A 1 101 ? 6.184 13.378 -10.680 1.00 94.88 101 TYR A O 1
ATOM 768 N N . TYR A 1 102 ? 7.766 11.790 -10.747 1.00 93.62 102 TYR A N 1
ATOM 769 C CA . TYR A 1 102 ? 8.799 12.548 -10.030 1.00 93.62 102 TYR A CA 1
ATOM 770 C C . TYR A 1 102 ? 9.782 13.295 -10.949 1.00 93.62 102 TYR A C 1
ATOM 772 O O . TYR A 1 102 ? 10.782 13.826 -10.467 1.00 93.62 102 TYR A O 1
ATOM 780 N N . GLY A 1 103 ? 9.533 13.329 -12.261 1.00 89.19 103 GLY A N 1
ATOM 781 C CA . GLY A 1 103 ? 10.360 14.056 -13.229 1.00 89.19 103 GLY A CA 1
ATOM 782 C C . GLY A 1 103 ? 11.784 13.510 -13.405 1.00 89.19 103 GLY A C 1
ATOM 783 O O . GLY A 1 103 ? 12.686 14.273 -13.728 1.00 89.19 103 GLY A O 1
ATOM 784 N N . GLY A 1 104 ? 12.014 12.216 -13.163 1.00 74.38 104 GLY A N 1
ATOM 785 C CA . GLY A 1 104 ? 13.303 11.553 -13.420 1.00 74.38 104 GLY A CA 1
ATOM 786 C C . GLY A 1 104 ? 14.463 11.908 -12.475 1.00 74.38 104 GLY A C 1
ATOM 787 O O . GLY A 1 104 ? 15.583 11.459 -12.700 1.00 74.38 104 GLY A O 1
ATOM 788 N N . GLY A 1 105 ? 14.234 12.691 -11.413 1.00 78.69 105 GLY A N 1
ATOM 789 C CA . GLY A 1 105 ? 15.244 12.946 -10.370 1.00 78.69 105 GLY A CA 1
ATOM 790 C C . GLY A 1 105 ? 15.491 11.706 -9.503 1.00 78.69 105 GLY A C 1
ATOM 791 O O . GLY A 1 105 ? 14.669 10.811 -9.5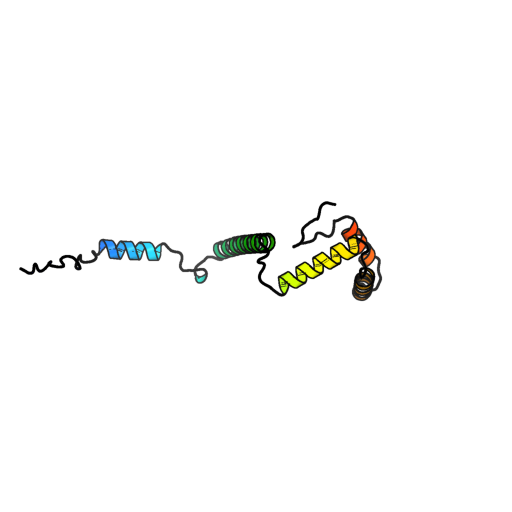09 1.00 78.69 105 GLY A O 1
ATOM 792 N N . GLY A 1 106 ? 16.563 11.631 -8.702 1.00 89.94 106 GLY A N 1
ATOM 793 C CA . GLY A 1 106 ? 16.988 10.409 -7.972 1.00 89.94 106 GLY A CA 1
ATOM 794 C C . GLY A 1 106 ? 16.010 9.783 -6.950 1.00 89.94 106 GLY A C 1
ATOM 795 O O . GLY A 1 106 ? 16.377 8.853 -6.226 1.00 89.94 106 GLY A O 1
ATOM 796 N N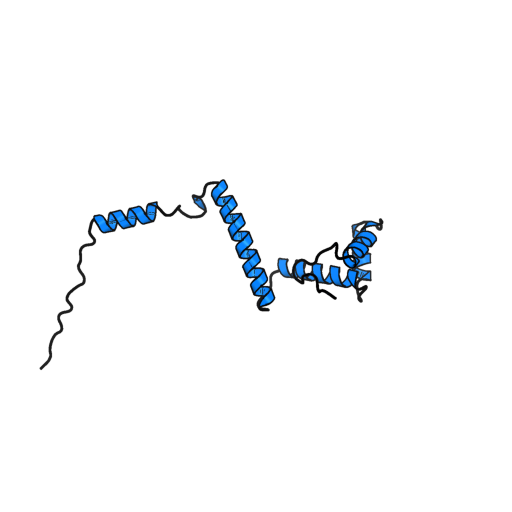 . TRP A 1 107 ? 14.771 10.269 -6.856 1.00 94.12 107 TRP A N 1
ATOM 797 C CA . TRP A 1 107 ? 13.740 9.754 -5.957 1.00 94.12 107 TRP A CA 1
ATOM 798 C C . TRP A 1 107 ? 13.205 8.356 -6.330 1.00 94.12 107 TRP A C 1
ATOM 800 O O . TRP A 1 107 ? 13.134 7.532 -5.420 1.00 94.12 107 TRP A O 1
ATOM 810 N N . PRO A 1 108 ? 12.895 8.006 -7.598 1.00 95.12 108 PRO A N 1
ATOM 811 C CA . PRO A 1 108 ? 12.514 6.647 -7.991 1.00 95.12 108 PRO A CA 1
ATOM 812 C C . PRO A 1 108 ? 13.577 5.611 -7.621 1.00 95.12 108 PRO A C 1
ATOM 814 O O . PRO A 1 108 ? 13.248 4.587 -7.026 1.00 95.12 108 PRO A O 1
ATOM 817 N N . GLU A 1 109 ? 14.859 5.910 -7.850 1.00 94.75 109 GLU A N 1
ATOM 818 C CA . GLU A 1 109 ? 15.959 5.039 -7.413 1.00 94.75 109 GLU A CA 1
ATOM 819 C C . GLU A 1 109 ? 16.025 4.915 -5.890 1.00 94.75 109 GLU A C 1
ATOM 821 O O . GLU A 1 109 ? 16.237 3.835 -5.331 1.00 94.75 109 GLU A O 1
ATOM 826 N N . GLN A 1 110 ? 15.769 6.010 -5.173 1.00 95.88 110 GLN A N 1
ATOM 827 C CA . GLN A 1 110 ? 15.675 5.965 -3.723 1.00 95.88 110 GLN A CA 1
ATOM 828 C C . GLN A 1 110 ? 14.485 5.119 -3.239 1.00 95.88 110 GLN A C 1
ATOM 830 O O . GLN A 1 110 ? 14.637 4.396 -2.250 1.00 95.88 110 GLN A O 1
ATOM 835 N N . ILE A 1 111 ? 13.332 5.172 -3.912 1.00 95.62 111 ILE A N 1
ATOM 836 C CA . ILE A 1 111 ? 12.171 4.314 -3.636 1.00 95.62 111 ILE A CA 1
ATOM 837 C C . ILE A 1 111 ? 12.550 2.850 -3.862 1.00 95.62 111 ILE A C 1
ATOM 839 O O . ILE A 1 111 ? 12.374 2.044 -2.948 1.00 95.62 111 ILE A O 1
ATOM 843 N N . LYS A 1 112 ? 13.138 2.516 -5.017 1.00 95.31 112 LYS A N 1
ATOM 844 C CA . LYS A 1 112 ? 13.597 1.158 -5.341 1.00 95.31 112 LYS A CA 1
ATOM 845 C C . LYS A 1 112 ? 14.563 0.627 -4.284 1.00 95.31 112 LYS A C 1
ATOM 847 O O . LYS A 1 112 ? 14.362 -0.449 -3.726 1.00 95.31 112 LYS A O 1
ATOM 852 N N . ARG A 1 113 ? 15.561 1.426 -3.896 1.00 95.81 113 ARG A N 1
ATOM 853 C CA . ARG A 1 113 ? 16.496 1.085 -2.813 1.00 95.81 113 ARG A CA 1
ATOM 854 C C . ARG A 1 113 ? 15.787 0.883 -1.470 1.00 95.81 113 ARG A C 1
ATOM 856 O O . ARG A 1 113 ? 16.146 -0.016 -0.711 1.00 95.81 113 ARG A O 1
ATOM 863 N N . ARG A 1 114 ? 14.795 1.714 -1.133 1.00 95.88 114 ARG A N 1
ATOM 864 C CA . ARG A 1 114 ? 14.004 1.566 0.105 1.00 95.88 114 ARG A CA 1
ATOM 865 C C . ARG A 1 114 ? 13.144 0.302 0.089 1.00 95.88 114 ARG A C 1
ATOM 867 O O . ARG A 1 114 ? 13.017 -0.314 1.143 1.00 95.88 114 ARG A O 1
ATOM 874 N N . ALA A 1 115 ? 12.612 -0.095 -1.065 1.00 95.31 115 ALA A N 1
ATOM 875 C CA . ALA A 1 115 ? 11.928 -1.374 -1.239 1.00 95.31 115 ALA A CA 1
ATOM 876 C C . ALA A 1 115 ? 12.896 -2.545 -0.999 1.00 95.31 115 ALA A C 1
ATOM 878 O O . ALA A 1 115 ? 12.655 -3.351 -0.106 1.00 95.31 115 ALA A O 1
ATOM 879 N N . LYS A 1 116 ? 14.059 -2.554 -1.668 1.00 94.25 116 LYS A N 1
ATOM 880 C CA . LYS A 1 116 ? 15.103 -3.587 -1.496 1.00 94.25 116 LYS A CA 1
ATOM 881 C C . LYS A 1 116 ? 15.607 -3.728 -0.059 1.00 94.25 116 LYS A C 1
ATOM 883 O O . LYS A 1 116 ? 15.790 -4.826 0.445 1.00 94.25 116 LYS A O 1
ATOM 888 N N . THR A 1 117 ? 15.815 -2.607 0.627 1.00 93.94 117 THR A N 1
ATOM 889 C CA . THR A 1 117 ? 16.278 -2.596 2.029 1.00 93.94 117 THR A CA 1
ATOM 890 C C . THR A 1 117 ? 15.160 -2.866 3.044 1.00 93.94 117 THR A C 1
ATOM 892 O O . THR A 1 117 ? 15.418 -2.907 4.248 1.00 93.94 117 THR A O 1
ATOM 895 N N . GLY A 1 118 ? 13.907 -3.015 2.599 1.00 90.19 118 GLY A N 1
ATOM 896 C CA . GLY A 1 118 ? 12.743 -3.206 3.468 1.00 90.19 118 GLY A CA 1
ATOM 897 C C . GLY A 1 118 ? 12.373 -1.981 4.313 1.00 90.19 118 GLY A C 1
ATOM 898 O O . GLY A 1 118 ? 11.626 -2.099 5.284 1.00 90.19 118 GLY A O 1
ATOM 899 N N . ARG A 1 119 ? 12.894 -0.794 3.972 1.00 92.19 119 ARG A N 1
ATOM 900 C CA . ARG A 1 119 ? 12.495 0.481 4.596 1.00 92.19 119 ARG A CA 1
ATOM 901 C C . ARG A 1 119 ? 11.113 0.934 4.132 1.00 92.19 119 ARG A C 1
ATOM 903 O O . ARG A 1 119 ? 10.443 1.663 4.858 1.00 92.19 119 ARG A O 1
ATOM 910 N N . LEU A 1 120 ? 10.692 0.509 2.943 1.00 92.50 120 LEU A N 1
ATOM 911 C CA . LEU A 1 120 ? 9.3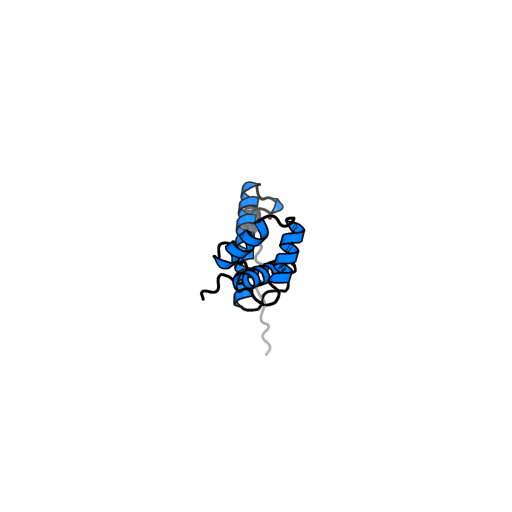25 0.663 2.460 1.00 92.50 120 LEU A CA 1
ATOM 912 C C . LEU A 1 120 ? 8.537 -0.597 2.843 1.00 92.50 120 LEU A C 1
ATOM 914 O O . LEU A 1 120 ? 8.699 -1.640 2.218 1.00 92.50 120 LEU A O 1
ATOM 918 N N . LYS A 1 121 ? 7.764 -0.517 3.932 1.00 87.56 121 LYS A N 1
ATOM 919 C CA . LYS A 1 121 ? 7.039 -1.668 4.491 1.00 87.56 121 LYS A CA 1
ATOM 920 C C . LYS A 1 121 ? 5.726 -1.904 3.753 1.00 87.56 121 LYS A C 1
ATOM 922 O O . LYS A 1 121 ? 4.967 -0.959 3.543 1.00 87.56 121 LYS A O 1
ATOM 927 N N . THR A 1 122 ? 5.454 -3.166 3.453 1.00 90.19 122 THR A N 1
ATOM 928 C CA . THR A 1 122 ? 4.137 -3.653 3.040 1.00 90.19 122 THR A CA 1
ATOM 929 C C . THR A 1 122 ? 3.155 -3.550 4.208 1.00 90.19 122 THR A C 1
ATOM 931 O O . THR A 1 122 ? 3.526 -3.718 5.375 1.00 90.19 122 THR A O 1
ATOM 934 N N . ARG A 1 123 ? 1.900 -3.216 3.916 1.00 86.38 123 ARG A N 1
ATOM 935 C CA . ARG A 1 123 ? 0.856 -2.988 4.921 1.00 86.38 123 ARG A CA 1
ATOM 936 C C . ARG A 1 123 ? 0.027 -4.235 5.205 1.00 86.38 123 ARG A C 1
ATOM 938 O O . ARG A 1 123 ? -0.276 -4.489 6.366 1.00 86.38 123 ARG A O 1
ATOM 945 N N . ILE A 1 124 ? -0.374 -4.952 4.162 1.00 84.31 124 ILE A N 1
ATOM 946 C CA . ILE A 1 124 ? -1.263 -6.117 4.200 1.00 84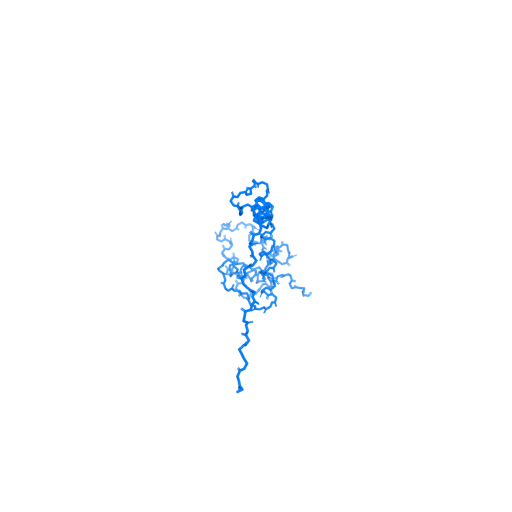.31 124 ILE A CA 1
ATOM 947 C C . ILE A 1 124 ? -0.451 -7.405 4.217 1.00 84.31 124 ILE A C 1
ATOM 949 O O . ILE A 1 124 ? -0.659 -8.241 5.089 1.00 84.31 124 ILE A O 1
ATOM 953 N N . LEU A 1 125 ? 0.478 -7.569 3.273 1.00 81.12 125 LEU A N 1
ATOM 954 C CA . LEU A 1 125 ? 1.200 -8.835 3.093 1.00 81.12 125 LEU A CA 1
ATOM 955 C C . LEU A 1 125 ? 2.286 -9.067 4.151 1.00 81.12 125 LEU A C 1
ATOM 957 O O . LEU A 1 125 ? 2.817 -10.169 4.264 1.00 81.12 125 LEU A O 1
ATOM 961 N N . GLY A 1 126 ? 2.602 -8.037 4.943 1.00 72.50 126 GLY A N 1
ATOM 962 C CA . GLY A 1 126 ? 3.666 -8.087 5.937 1.00 72.50 126 GLY A CA 1
ATOM 963 C C . GLY A 1 126 ? 5.047 -8.298 5.308 1.00 72.50 126 GLY A C 1
ATOM 964 O O . GLY A 1 126 ? 5.207 -8.430 4.091 1.00 72.50 126 GLY A O 1
ATOM 965 N N . ARG A 1 127 ? 6.089 -8.286 6.142 1.00 60.19 127 ARG A N 1
ATOM 966 C CA . ARG A 1 127 ? 7.434 -8.652 5.689 1.00 60.19 127 ARG A CA 1
ATOM 967 C C . ARG A 1 127 ? 7.477 -10.174 5.589 1.00 60.19 127 ARG A C 1
ATOM 969 O O . ARG A 1 127 ? 7.491 -10.827 6.627 1.00 60.19 127 ARG A O 1
ATOM 976 N N . GLN A 1 128 ? 7.510 -10.727 4.380 1.00 55.41 128 GLN A N 1
ATOM 977 C CA . GLN A 1 128 ? 7.933 -12.116 4.224 1.00 55.41 128 GLN A CA 1
ATOM 978 C C . GLN A 1 128 ? 9.419 -12.166 4.589 1.00 55.41 128 GLN A C 1
ATOM 980 O O . GLN A 1 128 ? 10.245 -11.510 3.952 1.00 55.41 128 GLN A O 1
ATOM 985 N N . SER A 1 129 ? 9.738 -12.834 5.693 1.00 43.69 129 SER A N 1
ATOM 986 C CA . SER A 1 129 ? 11.112 -13.200 6.015 1.00 43.69 129 SER A CA 1
ATOM 987 C C . SER A 1 129 ? 11.564 -14.180 4.936 1.00 43.69 129 SER A C 1
ATOM 989 O O . SER A 1 129 ? 11.004 -15.271 4.850 1.00 43.69 129 SER A O 1
ATOM 991 N N . ALA A 1 130 ? 12.490 -13.746 4.083 1.00 37.19 130 ALA A N 1
ATOM 992 C CA . ALA A 1 130 ? 13.289 -14.660 3.276 1.00 37.19 130 ALA A CA 1
ATOM 993 C C . ALA A 1 130 ? 14.299 -15.376 4.179 1.00 37.19 130 ALA A C 1
ATOM 995 O O . ALA A 1 130 ? 14.780 -14.717 5.135 1.00 37.19 130 ALA A O 1
#

Foldseek 3Di:
DDDDPPPDDDDDDCDVVNVVVVVVVVVPDQDPLVRDDPVRNVVVVVVVVVVVVVVQLVCLVVVNRDDDPVVVVLVVVLVLLQCLLVVHPCVVVVLVVVCVVVVNPCVSVVSSVCSVVCVPARDRVGDDDD